Protein AF-A0A9E2BAD4-F1 (afdb_monomer)

Foldseek 3Di:
DAAADPGDPDDDDDDPDHDAPVVSVVVVPDDPPDDDDDDDDDPVVSVVVVVVVVVVVVPDDDDDD

Solvent-accessible surface area (backbone atoms only — not comparable to full-atom values): 4680 Å² total; per-residue (Å²): 137,84,80,63,90,91,49,78,92,75,81,96,72,91,76,95,75,86,77,57,71,72,58,49,56,56,58,71,72,58,59,92,89,65,87,84,82,89,78,94,76,53,70,66,56,54,50,52,52,52,54,53,49,50,57,48,56,77,65,52,80,80,79,80,130

Radius of gyration: 15.0 Å; Cα contacts (8 Å, |Δi|>4): 6; chains: 1; bounding box: 30×37×35 Å

Mean predicted aligned error: 3.98 Å

Sequence (65 aa):
IVLMNDRQTIGGYPKIGAVIPRDTASLSQLTPGSRVRFEAISIEQAHNIHCLERARFDRTPLQSC

Structure (mmCIF, N/CA/C/O backbone):
data_AF-A0A9E2BAD4-F1
#
_entry.id   AF-A0A9E2BAD4-F1
#
loop_
_atom_site.group_PDB
_atom_site.id
_atom_site.type_symbol
_atom_site.label_atom_id
_atom_site.label_alt_id
_atom_site.label_comp_id
_atom_site.label_asym_id
_atom_site.label_entity_id
_atom_site.label_seq_id
_atom_site.pdbx_PDB_ins_cod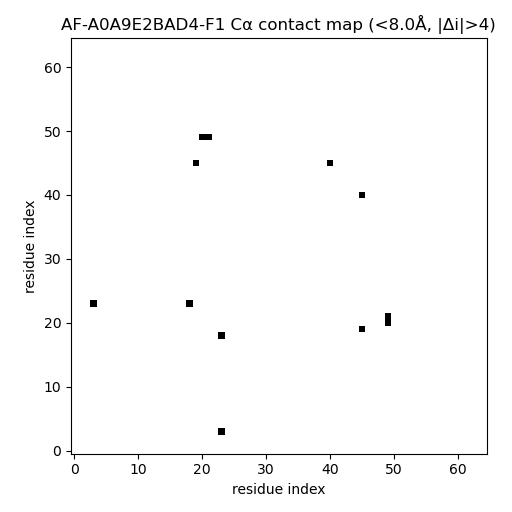e
_atom_site.Cartn_x
_atom_site.Cartn_y
_atom_site.Cartn_z
_atom_site.occupancy
_atom_site.B_iso_or_equiv
_atom_site.auth_seq_id
_atom_site.auth_comp_id
_atom_site.auth_asym_id
_atom_site.auth_atom_id
_atom_site.pdbx_PDB_model_num
ATOM 1 N N . ILE A 1 1 ? -4.654 5.216 9.504 1.00 91.38 1 ILE A N 1
ATOM 2 C CA . ILE A 1 1 ? -5.597 4.674 8.494 1.00 91.38 1 ILE A CA 1
ATOM 3 C C . ILE A 1 1 ? -4.805 4.070 7.344 1.00 91.38 1 ILE A C 1
ATOM 5 O O . ILE A 1 1 ? -3.736 4.591 7.045 1.00 91.38 1 ILE A O 1
ATOM 9 N N . VAL A 1 2 ? -5.293 2.989 6.732 1.00 94.12 2 VAL A N 1
ATOM 10 C CA . VAL A 1 2 ? -4.722 2.452 5.486 1.00 94.12 2 VAL A CA 1
ATOM 11 C C . VAL A 1 2 ? -5.558 2.987 4.333 1.00 94.12 2 VAL A C 1
ATOM 13 O O . VAL A 1 2 ? -6.784 2.931 4.389 1.00 94.12 2 VAL A O 1
ATOM 16 N N . LEU A 1 3 ? -4.908 3.561 3.323 1.00 95.19 3 LEU A N 1
ATOM 17 C CA . LEU A 1 3 ? -5.599 4.154 2.185 1.00 95.19 3 LEU A CA 1
ATOM 18 C C . LEU A 1 3 ? -5.660 3.144 1.031 1.00 95.19 3 LEU A C 1
ATOM 20 O O . LEU A 1 3 ? -4.615 2.730 0.532 1.00 95.19 3 LEU A O 1
ATOM 24 N N . MET A 1 4 ? -6.870 2.776 0.607 1.00 95.25 4 MET A N 1
ATOM 25 C CA . MET A 1 4 ? -7.103 1.789 -0.458 1.00 95.25 4 MET A CA 1
ATOM 26 C C . MET A 1 4 ? -7.107 2.444 -1.851 1.00 95.25 4 MET A C 1
ATOM 28 O O . MET A 1 4 ? -6.596 3.555 -2.021 1.00 95.25 4 MET A O 1
ATOM 32 N N . ASN A 1 5 ? -7.617 1.738 -2.863 1.00 93.19 5 ASN A N 1
ATOM 33 C CA . ASN A 1 5 ? -7.608 2.190 -4.255 1.00 93.19 5 ASN A CA 1
ATOM 34 C C . ASN A 1 5 ? -8.407 3.489 -4.462 1.00 93.19 5 ASN A C 1
ATOM 36 O O . ASN A 1 5 ? -7.905 4.419 -5.082 1.00 93.19 5 ASN A O 1
ATOM 40 N N . ASP A 1 6 ? -9.575 3.601 -3.826 1.00 94.56 6 ASP A N 1
ATOM 41 C CA . ASP A 1 6 ? -10.514 4.718 -4.029 1.00 94.56 6 ASP A CA 1
ATOM 42 C C . ASP A 1 6 ? -10.265 5.885 -3.054 1.00 94.56 6 ASP A C 1
ATOM 44 O O . ASP A 1 6 ? -11.168 6.619 -2.652 1.00 94.56 6 ASP A O 1
ATOM 48 N N . ARG A 1 7 ? -9.015 6.036 -2.607 1.00 93.62 7 ARG A N 1
ATOM 49 C CA . ARG A 1 7 ? -8.601 7.104 -1.690 1.00 93.62 7 ARG A CA 1
ATOM 50 C C . ARG A 1 7 ? -8.527 8.462 -2.391 1.00 93.62 7 ARG A C 1
ATOM 52 O O . ARG A 1 7 ? -8.250 8.552 -3.584 1.00 93.62 7 ARG A O 1
ATOM 59 N N . GLN A 1 8 ? -8.621 9.535 -1.607 1.00 94.62 8 GLN A N 1
ATOM 60 C CA . GLN A 1 8 ? -8.266 10.880 -2.063 1.00 94.62 8 GLN A CA 1
ATOM 61 C C . GLN A 1 8 ? -6.797 10.942 -2.532 1.00 94.62 8 GLN A C 1
ATOM 63 O O . GLN A 1 8 ? -5.913 10.314 -1.942 1.00 94.62 8 GLN A O 1
ATOM 68 N N . THR A 1 9 ? -6.523 11.723 -3.579 1.00 91.81 9 THR A N 1
ATOM 69 C CA . THR A 1 9 ? -5.176 11.892 -4.155 1.00 91.81 9 THR A CA 1
ATOM 70 C C . THR A 1 9 ? -4.287 12.836 -3.340 1.00 91.81 9 THR A C 1
ATOM 72 O O . THR A 1 9 ? -3.085 12.603 -3.220 1.00 91.81 9 THR A O 1
ATOM 75 N N . ILE A 1 10 ? -4.879 13.875 -2.745 1.00 93.56 10 ILE A N 1
ATOM 76 C CA . ILE A 1 10 ? -4.215 14.865 -1.889 1.00 93.56 10 ILE A CA 1
ATOM 77 C C . ILE A 1 10 ? -4.583 14.588 -0.430 1.00 93.56 10 ILE A C 1
ATOM 79 O O . ILE A 1 10 ? -5.733 14.291 -0.125 1.00 93.56 10 ILE A O 1
ATOM 83 N N . GLY A 1 11 ? -3.621 14.709 0.484 1.00 90.50 11 GLY A N 1
A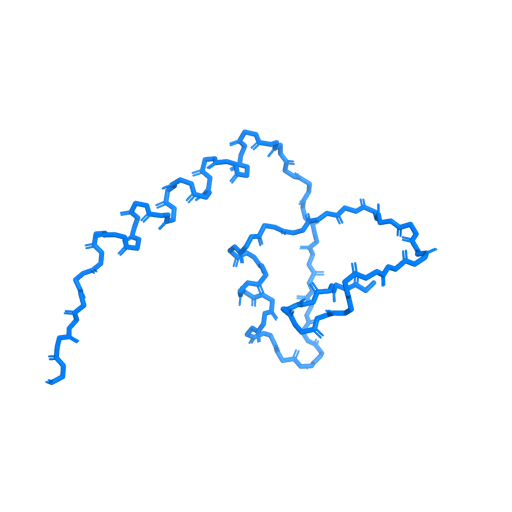TOM 84 C CA . GLY A 1 11 ? -3.868 14.606 1.921 1.00 90.50 11 GLY A CA 1
ATOM 85 C C . GLY A 1 11 ? -2.942 15.520 2.720 1.00 90.50 11 GLY A C 1
ATOM 86 O O . GLY A 1 11 ? -1.850 15.839 2.259 1.00 90.50 11 GLY A O 1
ATOM 87 N N . GLY A 1 12 ? -3.379 15.927 3.915 1.00 95.69 12 GLY A N 1
ATOM 88 C CA . GLY A 1 12 ? -2.639 16.823 4.819 1.00 95.69 12 GLY A CA 1
ATOM 89 C C . GLY A 1 12 ? -2.050 16.143 6.060 1.00 95.69 12 GLY A C 1
ATOM 90 O O . GLY A 1 12 ? -1.629 16.832 6.983 1.00 95.69 12 GLY A O 1
ATOM 91 N N . TYR A 1 13 ? -2.048 14.807 6.115 1.00 95.19 13 TYR A N 1
ATOM 92 C CA . TYR A 1 13 ? -1.625 14.043 7.293 1.00 95.19 13 TYR A CA 1
ATOM 93 C C . TYR A 1 13 ? -0.261 13.366 7.098 1.00 95.19 13 TYR A C 1
ATOM 95 O O . TYR A 1 13 ? 0.016 12.860 6.003 1.00 95.19 13 TYR A O 1
ATOM 103 N N . PRO A 1 14 ? 0.573 13.286 8.154 1.00 94.88 14 PRO A N 1
ATOM 104 C CA . PRO A 1 14 ? 1.834 12.557 8.102 1.00 94.88 14 PRO A CA 1
ATOM 105 C C . PRO A 1 14 ? 1.596 11.059 7.867 1.00 94.88 14 PRO A C 1
ATOM 107 O O . PRO A 1 14 ? 0.687 10.454 8.439 1.00 94.88 14 PRO A O 1
ATOM 110 N N . LYS A 1 15 ? 2.434 10.450 7.021 1.00 93.62 15 LYS A N 1
ATOM 111 C CA . LYS A 1 15 ? 2.375 9.022 6.681 1.00 93.62 15 LYS A CA 1
ATOM 112 C C . LYS A 1 15 ? 3.492 8.284 7.410 1.00 93.62 15 LYS A C 1
ATOM 114 O O . LYS A 1 15 ? 4.661 8.565 7.180 1.00 93.62 15 LYS A O 1
ATOM 119 N N . ILE A 1 16 ? 3.122 7.325 8.254 1.00 95.06 16 ILE A N 1
ATOM 120 C CA . ILE A 1 16 ? 4.076 6.504 9.020 1.00 95.06 16 ILE A CA 1
ATOM 121 C C . ILE A 1 16 ? 4.785 5.441 8.168 1.00 95.06 16 ILE A C 1
ATOM 123 O O . ILE A 1 16 ? 5.808 4.909 8.576 1.00 95.06 16 ILE A O 1
ATOM 127 N N . GLY A 1 17 ? 4.228 5.106 7.003 1.00 94.38 17 GLY A N 1
ATOM 128 C CA . GLY A 1 17 ? 4.745 4.065 6.124 1.00 94.38 17 GLY A CA 1
ATOM 129 C C . GLY A 1 17 ? 3.793 3.759 4.970 1.00 94.38 17 GLY A C 1
ATOM 130 O O . GLY A 1 17 ? 2.769 4.428 4.795 1.00 94.38 17 GLY A O 1
ATOM 131 N N . ALA A 1 18 ? 4.142 2.736 4.193 1.00 95.06 18 ALA A N 1
ATOM 132 C CA . ALA A 1 18 ? 3.362 2.235 3.069 1.00 95.06 18 ALA A CA 1
ATOM 133 C C . ALA A 1 18 ? 3.334 0.701 3.082 1.00 95.06 18 ALA A C 1
ATOM 135 O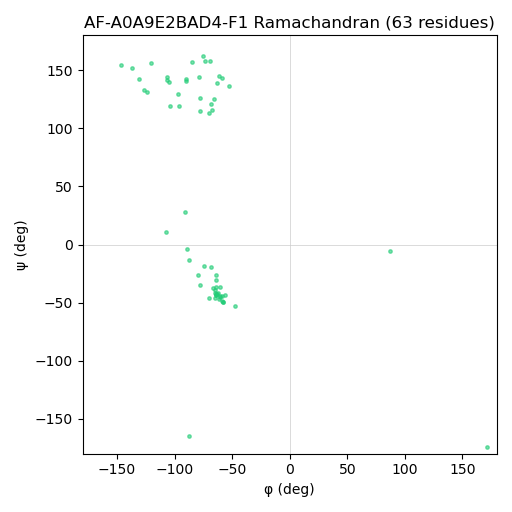 O . ALA A 1 18 ? 4.256 0.061 3.580 1.00 95.06 18 ALA A O 1
ATOM 136 N N . VAL A 1 19 ? 2.266 0.130 2.529 1.00 96.06 19 VAL A N 1
ATOM 137 C CA . VAL A 1 19 ? 2.076 -1.317 2.380 1.00 96.06 19 VAL A CA 1
ATOM 138 C C . VAL A 1 19 ? 2.272 -1.676 0.909 1.00 96.06 19 VAL A C 1
ATOM 140 O O . VAL A 1 19 ? 1.869 -0.912 0.029 1.00 96.06 19 VAL A O 1
ATOM 143 N N . ILE A 1 20 ? 2.897 -2.820 0.628 1.00 96.81 20 ILE A N 1
ATOM 144 C CA . ILE A 1 20 ? 3.114 -3.282 -0.748 1.00 96.81 20 ILE A CA 1
ATOM 145 C C . ILE A 1 20 ? 1.789 -3.694 -1.424 1.00 96.81 20 ILE A C 1
ATOM 147 O O . ILE A 1 20 ? 0.820 -4.034 -0.733 1.00 96.81 20 ILE A O 1
ATOM 151 N N . PRO A 1 21 ? 1.715 -3.705 -2.770 1.00 94.44 21 PRO A N 1
ATOM 152 C CA . PRO A 1 21 ? 0.478 -4.026 -3.491 1.00 94.44 21 PRO A CA 1
ATOM 153 C C . PRO A 1 21 ? -0.120 -5.390 -3.117 1.00 94.44 21 PRO A C 1
ATOM 155 O O . PRO A 1 21 ? -1.316 -5.478 -2.843 1.00 94.44 21 PRO A O 1
ATOM 158 N N . ARG A 1 22 ? 0.725 -6.422 -3.009 1.00 95.31 22 ARG A N 1
ATOM 159 C CA . ARG A 1 22 ? 0.375 -7.768 -2.528 1.00 95.31 22 ARG A CA 1
ATOM 160 C C . ARG A 1 22 ? -0.438 -7.769 -1.241 1.00 95.31 22 ARG A C 1
ATOM 162 O O . ARG A 1 22 ? -1.493 -8.393 -1.125 1.00 95.31 22 ARG A O 1
ATOM 169 N N . ASP A 1 23 ? 0.095 -7.077 -0.247 1.00 96.38 23 ASP A N 1
ATOM 170 C CA . ASP A 1 23 ? -0.435 -7.103 1.105 1.00 96.38 23 ASP A CA 1
ATOM 171 C C . ASP A 1 23 ? -1.651 -6.176 1.201 1.00 96.38 23 ASP A C 1
ATOM 173 O O . ASP A 1 23 ? -2.571 -6.440 1.966 1.00 96.38 23 ASP A O 1
ATOM 177 N N . THR A 1 24 ? -1.721 -5.151 0.344 1.00 95.69 24 THR A N 1
ATOM 178 C CA . THR A 1 24 ? -2.932 -4.339 0.151 1.00 95.69 24 THR A CA 1
ATOM 179 C C . THR A 1 24 ? -4.075 -5.175 -0.436 1.00 95.69 24 THR A C 1
ATOM 181 O O . THR A 1 24 ? -5.216 -5.041 0.003 1.00 95.69 24 THR A O 1
ATOM 184 N N . ALA A 1 25 ? -3.787 -6.084 -1.375 1.00 94.88 25 ALA A N 1
ATOM 185 C CA . ALA A 1 25 ? -4.773 -7.043 -1.873 1.00 94.88 25 ALA A CA 1
ATOM 186 C C . ALA A 1 25 ? -5.193 -8.046 -0.786 1.00 94.88 25 ALA A C 1
ATOM 188 O O . ALA A 1 25 ? -6.367 -8.371 -0.670 1.00 94.88 25 ALA A O 1
ATOM 189 N N . SER A 1 26 ? -4.264 -8.482 0.068 1.00 95.44 26 SER A N 1
ATOM 190 C CA . SER A 1 26 ? -4.594 -9.340 1.217 1.00 95.44 26 SER A CA 1
ATOM 191 C C . SER A 1 26 ? -5.482 -8.614 2.238 1.00 95.44 26 SER A C 1
ATOM 193 O O . SER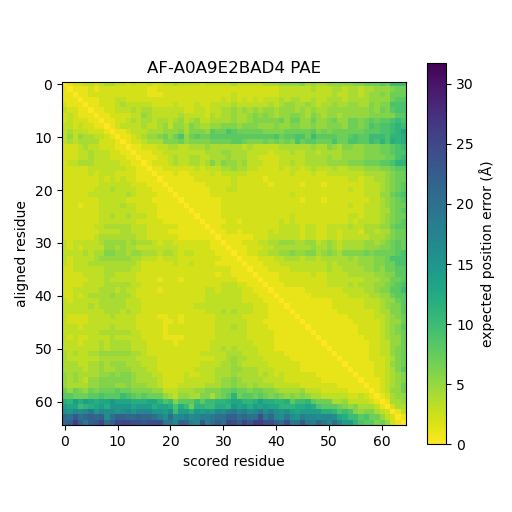 A 1 26 ? -6.456 -9.178 2.729 1.00 95.44 26 SER A O 1
ATOM 195 N N . LEU A 1 27 ? -5.190 -7.339 2.515 1.00 96.50 27 LEU A N 1
ATOM 196 C CA . LEU A 1 27 ? -5.990 -6.471 3.382 1.00 96.50 27 LEU A CA 1
ATOM 197 C C . LEU A 1 27 ? -7.421 -6.280 2.868 1.00 96.50 27 LEU A C 1
ATOM 199 O O . LEU A 1 27 ? -8.340 -6.221 3.680 1.00 96.50 27 LEU A O 1
ATOM 203 N N . SER A 1 28 ? -7.626 -6.197 1.547 1.00 95.50 28 SER A N 1
ATOM 204 C CA . SER A 1 28 ? -8.964 -5.996 0.968 1.00 95.50 28 SER A CA 1
ATOM 205 C C . SER A 1 28 ? -9.894 -7.199 1.142 1.00 95.50 28 SER A C 1
ATOM 207 O O . SER A 1 28 ? -11.107 -7.036 1.056 1.00 95.50 28 SER A O 1
ATOM 209 N N . GLN A 1 29 ? -9.342 -8.385 1.414 1.00 96.44 29 GLN A N 1
ATOM 210 C CA . GLN A 1 29 ? -10.104 -9.613 1.654 1.00 96.44 29 GLN A CA 1
ATOM 211 C C . GLN A 1 29 ? -10.480 -9.819 3.133 1.00 96.44 29 GLN A C 1
ATOM 213 O O . GLN A 1 29 ? -11.158 -10.792 3.461 1.00 96.44 29 GLN A O 1
ATOM 218 N N . LEU A 1 30 ? -10.034 -8.949 4.048 1.00 97.25 30 LEU A N 1
ATOM 219 C CA . LE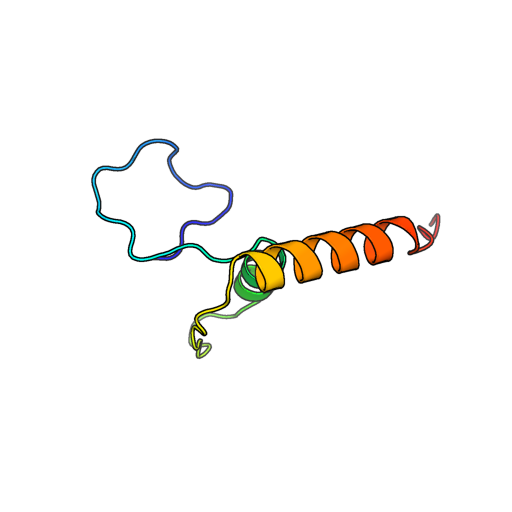U A 1 30 ? -10.320 -9.091 5.477 1.00 97.25 30 LEU A CA 1
ATOM 220 C C . LEU A 1 30 ? -11.737 -8.628 5.832 1.00 97.25 30 LEU A C 1
ATOM 222 O O . LEU A 1 30 ? -12.238 -7.627 5.323 1.00 97.25 30 LEU A O 1
ATOM 226 N N . THR A 1 31 ? -12.359 -9.322 6.785 1.00 97.44 31 THR A N 1
ATOM 227 C CA . THR A 1 31 ? -13.659 -8.936 7.344 1.00 97.44 31 THR A CA 1
ATOM 228 C C . THR A 1 31 ? -13.503 -7.919 8.480 1.00 97.44 31 THR A C 1
ATOM 230 O O . THR A 1 31 ? -12.464 -7.877 9.148 1.00 97.44 31 THR A O 1
ATOM 233 N N . PRO A 1 32 ? -14.543 -7.126 8.792 1.00 96.81 32 PRO A N 1
ATOM 234 C CA . PRO A 1 32 ? -14.547 -6.307 10.000 1.00 96.81 32 PRO A CA 1
ATOM 235 C C . PRO A 1 32 ? -14.247 -7.140 11.257 1.00 96.81 32 PRO A C 1
ATOM 237 O O . PRO A 1 32 ? -14.757 -8.246 11.418 1.00 96.81 32 PRO A O 1
ATOM 240 N N . GLY A 1 33 ? -13.399 -6.616 12.145 1.00 96.75 33 GLY A N 1
ATOM 241 C CA . GLY A 1 33 ? -12.960 -7.316 13.360 1.00 96.75 33 GLY A CA 1
ATOM 242 C C . GLY A 1 33 ? -11.740 -8.230 13.184 1.00 96.75 33 GLY A C 1
ATOM 243 O O . GLY A 1 33 ? -11.217 -8.730 14.182 1.00 96.75 33 GLY A O 1
ATOM 244 N N . SER A 1 34 ? -11.234 -8.421 11.959 1.00 97.50 34 SER A N 1
ATOM 245 C CA . SER A 1 34 ? -9.970 -9.130 11.730 1.00 97.50 34 SER A CA 1
ATOM 246 C C . SER A 1 34 ? -8.787 -8.418 12.397 1.00 97.50 34 SER A C 1
ATOM 248 O O . SER A 1 34 ? -8.715 -7.189 12.459 1.00 97.50 34 SER A O 1
ATOM 250 N N . ARG A 1 35 ? -7.824 -9.205 12.887 1.00 97.31 35 ARG A N 1
ATOM 251 C CA . ARG A 1 35 ? -6.572 -8.694 13.461 1.00 97.31 35 ARG A CA 1
ATOM 252 C C . ARG A 1 35 ? -5.516 -8.559 12.372 1.00 97.31 35 ARG A C 1
ATOM 254 O O . ARG A 1 35 ? -5.385 -9.438 11.527 1.00 97.31 35 ARG A O 1
ATOM 261 N N . VAL A 1 36 ? -4.734 -7.487 12.440 1.00 96.25 36 VAL A N 1
ATOM 262 C CA . VAL A 1 36 ? -3.654 -7.198 11.491 1.00 96.25 36 VAL A CA 1
ATOM 263 C C . VAL A 1 36 ? -2.386 -6.866 12.270 1.00 96.25 36 VAL A C 1
ATOM 265 O O . VAL A 1 36 ? -2.451 -6.203 13.306 1.00 96.25 36 VAL A O 1
ATOM 268 N N . ARG A 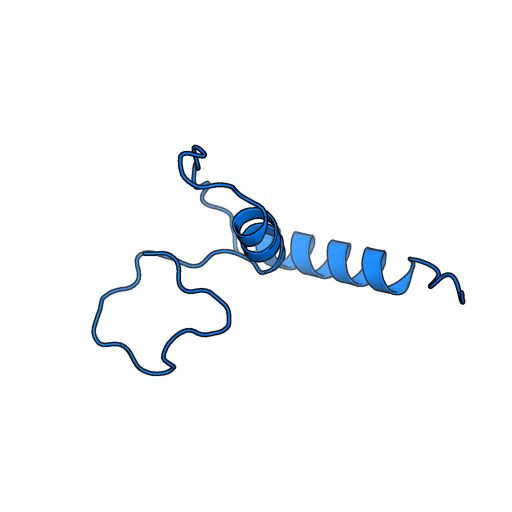1 37 ? -1.231 -7.313 11.776 1.00 97.06 37 ARG A N 1
ATOM 269 C CA . ARG A 1 37 ? 0.090 -6.951 12.295 1.00 97.06 37 ARG A CA 1
ATOM 270 C C . ARG A 1 37 ? 0.936 -6.435 11.140 1.00 97.06 37 ARG A C 1
ATOM 272 O O . ARG A 1 37 ? 0.982 -7.071 10.095 1.00 97.06 37 ARG A O 1
ATOM 279 N N . PHE A 1 38 ? 1.598 -5.303 11.348 1.00 96.44 38 PHE A N 1
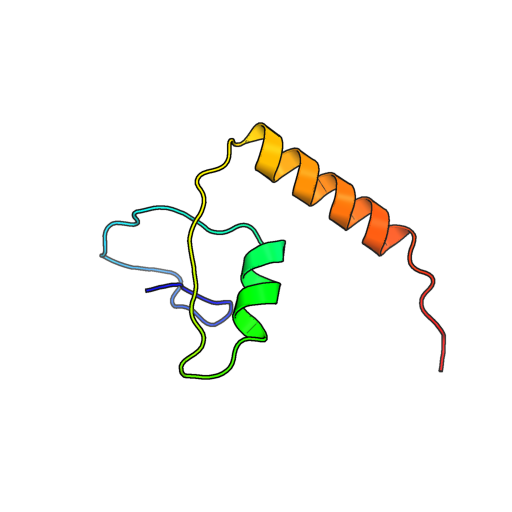ATOM 280 C CA . PHE A 1 38 ? 2.557 -4.766 10.390 1.00 96.44 38 PHE A CA 1
ATOM 281 C C . PHE A 1 38 ? 3.956 -5.292 10.691 1.00 96.44 38 PHE A C 1
ATOM 283 O O . PHE A 1 38 ? 4.346 -5.425 11.855 1.00 96.44 38 PHE A O 1
ATOM 290 N N . GLU A 1 39 ? 4.700 -5.560 9.628 1.00 96.56 39 GLU A N 1
ATOM 291 C CA . GLU A 1 39 ? 6.103 -5.941 9.663 1.00 96.56 39 GLU A CA 1
ATOM 292 C C . GLU A 1 39 ? 6.886 -4.959 8.795 1.00 96.56 39 GLU A C 1
ATOM 294 O O . GLU A 1 39 ? 6.476 -4.639 7.678 1.00 96.56 39 GLU A O 1
ATOM 299 N N . ALA A 1 40 ? 7.985 -4.436 9.335 1.00 97.31 40 ALA A N 1
ATOM 300 C CA . ALA A 1 40 ? 8.882 -3.586 8.572 1.00 97.31 40 ALA A CA 1
ATOM 301 C C . ALA A 1 40 ? 9.753 -4.467 7.673 1.00 97.31 40 ALA A C 1
ATOM 303 O O . ALA A 1 40 ? 10.422 -5.374 8.163 1.00 97.31 40 ALA A O 1
ATOM 304 N N . ILE A 1 41 ? 9.758 -4.168 6.377 1.00 97.44 41 ILE A N 1
ATOM 305 C CA . ILE A 1 41 ? 10.585 -4.848 5.378 1.00 97.44 41 ILE A CA 1
ATOM 306 C C . ILE A 1 41 ? 11.518 -3.849 4.697 1.00 97.44 41 ILE A C 1
ATOM 308 O O . ILE A 1 41 ? 11.237 -2.648 4.655 1.00 97.44 41 ILE A O 1
ATOM 312 N N . SER A 1 42 ? 12.621 -4.348 4.147 1.00 98.12 42 SER A N 1
ATOM 313 C CA . SER A 1 42 ? 13.536 -3.541 3.342 1.00 98.12 42 SER A CA 1
ATOM 314 C C . SER A 1 42 ? 12.970 -3.273 1.941 1.00 98.12 42 SER A C 1
ATOM 316 O O . SER A 1 42 ? 12.064 -3.965 1.461 1.00 98.12 42 SER A O 1
ATOM 318 N N . ILE A 1 43 ? 13.522 -2.270 1.255 1.00 97.00 43 ILE A N 1
ATOM 319 C CA . ILE A 1 43 ? 13.127 -1.940 -0.123 1.00 97.00 43 ILE A CA 1
ATOM 320 C C . ILE A 1 43 ? 13.475 -3.097 -1.070 1.00 97.00 43 ILE A C 1
ATOM 322 O O . ILE A 1 43 ? 12.700 -3.415 -1.970 1.00 97.00 43 ILE A O 1
ATOM 326 N N . GLU A 1 44 ? 14.596 -3.777 -0.835 1.00 98.31 44 GLU A N 1
ATOM 327 C CA . GLU A 1 44 ? 15.040 -4.940 -1.606 1.00 98.31 44 GLU A CA 1
ATOM 328 C C . GLU A 1 44 ? 14.058 -6.104 -1.453 1.00 98.31 44 GLU A C 1
ATOM 330 O O . GLU A 1 44 ? 13.681 -6.732 -2.441 1.00 98.31 44 GLU A O 1
ATOM 335 N N . GLN A 1 45 ? 13.586 -6.368 -0.229 1.00 98.00 45 GLN A N 1
ATOM 336 C CA . GLN A 1 45 ? 12.555 -7.377 0.016 1.00 98.00 45 GLN A CA 1
ATOM 337 C C . GLN A 1 45 ? 11.254 -7.022 -0.712 1.00 98.00 45 GLN A C 1
ATOM 339 O O . GLN A 1 45 ? 10.695 -7.871 -1.407 1.00 98.00 45 GLN A O 1
ATOM 344 N N . ALA A 1 46 ? 10.803 -5.766 -0.614 1.00 97.69 46 ALA A N 1
ATOM 345 C CA . ALA A 1 46 ? 9.605 -5.292 -1.304 1.00 97.69 46 ALA A CA 1
ATOM 346 C C . ALA A 1 46 ? 9.716 -5.453 -2.831 1.00 97.69 46 ALA A C 1
ATOM 348 O O . ALA A 1 46 ? 8.785 -5.941 -3.475 1.00 97.69 46 ALA A O 1
ATOM 349 N N . HIS A 1 47 ? 10.868 -5.097 -3.407 1.00 98.00 47 HIS A N 1
ATOM 350 C CA . HIS A 1 47 ? 11.137 -5.240 -4.836 1.00 98.00 47 HIS A CA 1
ATOM 351 C C . HIS A 1 47 ? 11.156 -6.711 -5.271 1.00 98.00 47 HIS A C 1
ATOM 353 O O . HIS A 1 47 ? 10.496 -7.076 -6.243 1.00 98.00 47 HIS A O 1
ATOM 359 N N . ASN A 1 48 ? 11.842 -7.573 -4.518 1.00 98.12 48 ASN A N 1
ATOM 360 C CA . ASN A 1 48 ? 11.912 -9.004 -4.804 1.00 98.12 48 ASN A CA 1
ATOM 361 C C . ASN A 1 48 ? 10.526 -9.658 -4.772 1.00 98.12 48 ASN A C 1
ATOM 363 O O . ASN A 1 48 ? 10.190 -10.417 -5.681 1.00 98.12 48 ASN A O 1
ATOM 367 N N . ILE A 1 49 ? 9.705 -9.336 -3.765 1.00 97.75 49 ILE A N 1
ATOM 368 C CA . ILE A 1 49 ? 8.320 -9.817 -3.678 1.00 97.75 49 ILE A CA 1
ATOM 369 C C . ILE A 1 49 ? 7.542 -9.379 -4.920 1.00 97.75 49 ILE A C 1
ATOM 371 O O . ILE A 1 49 ? 6.937 -10.221 -5.581 1.00 97.75 49 ILE A O 1
ATOM 375 N N . HIS A 1 50 ? 7.616 -8.098 -5.286 1.00 97.06 50 HIS A N 1
ATOM 376 C CA . HIS A 1 50 ? 6.901 -7.570 -6.445 1.00 97.06 50 HIS A CA 1
ATOM 377 C C . HIS A 1 50 ? 7.309 -8.255 -7.762 1.00 97.06 50 HIS A C 1
ATOM 379 O O . HIS A 1 50 ? 6.448 -8.671 -8.540 1.00 97.06 50 HIS A O 1
ATOM 385 N N . CYS A 1 51 ? 8.610 -8.440 -7.996 1.00 97.31 51 CYS A N 1
ATOM 386 C CA . CYS A 1 51 ? 9.126 -9.129 -9.181 1.00 97.31 51 CYS A CA 1
ATOM 387 C C . CYS A 1 51 ? 8.688 -10.601 -9.238 1.00 97.31 51 CYS A C 1
ATOM 389 O O . CYS A 1 51 ? 8.281 -11.089 -10.295 1.00 97.31 51 CYS A O 1
ATOM 391 N N . LEU A 1 52 ? 8.728 -11.311 -8.104 1.00 97.44 52 LEU A N 1
ATOM 392 C CA . LEU A 1 52 ? 8.284 -12.705 -8.018 1.00 97.44 52 LEU A CA 1
ATOM 393 C C . LEU A 1 52 ? 6.788 -12.847 -8.298 1.00 97.44 52 LEU A C 1
ATOM 395 O O . LEU A 1 52 ? 6.382 -13.768 -9.006 1.00 97.44 52 LEU A O 1
ATOM 399 N N . GLU A 1 53 ? 5.965 -11.949 -7.764 1.00 96.06 53 GLU A N 1
ATOM 400 C CA . GLU A 1 53 ? 4.531 -11.933 -8.042 1.00 96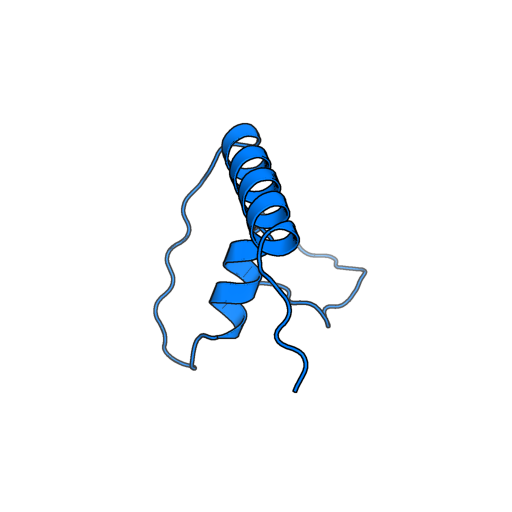.06 53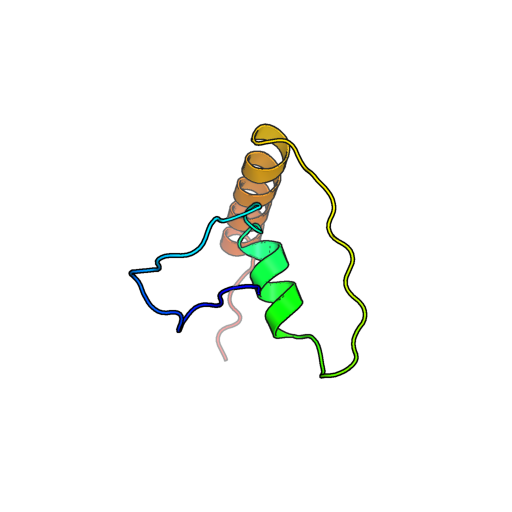 GLU A CA 1
ATOM 401 C C . GLU A 1 53 ? 4.225 -11.649 -9.496 1.00 96.06 53 GLU A C 1
ATOM 403 O O . GLU A 1 53 ? 3.399 -12.344 -10.086 1.00 96.06 53 GLU A O 1
ATOM 408 N N . ARG A 1 54 ? 4.922 -10.678 -10.089 1.00 95.88 54 ARG A N 1
ATOM 409 C CA . ARG A 1 54 ? 4.743 -10.364 -11.500 1.00 95.88 54 ARG A CA 1
ATOM 410 C C . ARG A 1 54 ? 5.046 -11.579 -12.370 1.00 95.88 54 ARG A C 1
ATOM 412 O O . ARG A 1 54 ? 4.211 -11.984 -13.170 1.00 95.88 54 ARG A O 1
ATOM 419 N N . ALA A 1 55 ? 6.180 -12.230 -12.122 1.00 96.44 55 ALA A N 1
ATOM 420 C CA . ALA A 1 55 ? 6.566 -13.432 -12.847 1.00 96.44 55 ALA A CA 1
ATOM 421 C C . ALA A 1 55 ? 5.611 -14.617 -12.611 1.00 96.44 55 ALA A C 1
ATOM 423 O O . ALA A 1 55 ? 5.468 -15.468 -13.485 1.00 96.44 55 ALA A O 1
ATOM 424 N N . ARG A 1 56 ? 4.975 -14.718 -11.435 1.00 95.31 56 ARG A N 1
ATOM 425 C CA . ARG A 1 56 ? 3.930 -15.723 -11.164 1.00 95.31 56 ARG A CA 1
ATOM 426 C C . ARG A 1 56 ? 2.656 -15.428 -11.946 1.00 95.31 56 ARG A C 1
ATOM 428 O O . ARG A 1 56 ? 2.108 -16.342 -12.552 1.00 95.31 56 ARG A O 1
ATOM 435 N N . PHE A 1 57 ? 2.211 -14.174 -11.941 1.00 94.06 57 PHE A N 1
ATOM 436 C CA . PHE A 1 57 ? 1.036 -13.735 -12.684 1.00 94.06 57 PHE A CA 1
ATOM 437 C C . PHE A 1 57 ? 1.204 -14.016 -14.180 1.00 94.06 57 PHE A C 1
ATOM 439 O O . PHE A 1 57 ? 0.368 -14.696 -14.764 1.00 94.06 57 PHE A O 1
ATOM 446 N N . ASP A 1 58 ? 2.341 -13.619 -14.757 1.00 94.75 58 ASP A N 1
ATOM 447 C CA . ASP A 1 58 ? 2.639 -13.812 -16.182 1.00 94.75 58 ASP A CA 1
ATOM 448 C C . ASP A 1 58 ? 2.731 -15.303 -16.579 1.00 94.75 58 ASP A C 1
ATOM 450 O O . ASP A 1 58 ? 2.485 -15.663 -17.728 1.00 94.75 58 ASP A O 1
ATOM 454 N N . ARG A 1 59 ? 3.074 -16.190 -15.633 1.00 94.19 59 ARG A N 1
ATOM 455 C CA . ARG A 1 59 ? 3.139 -17.649 -15.842 1.00 94.19 59 ARG A CA 1
ATOM 456 C C . ARG A 1 59 ? 1.820 -18.373 -15.601 1.00 94.19 59 ARG A C 1
ATOM 458 O O . ARG A 1 59 ? 1.730 -19.557 -15.919 1.00 94.19 59 ARG A O 1
ATOM 465 N N . THR A 1 60 ? 0.834 -17.721 -14.990 1.00 92.88 60 THR A N 1
ATOM 466 C CA . THR A 1 60 ? -0.440 -18.366 -14.674 1.00 92.88 60 THR A CA 1
ATOM 467 C C . THR A 1 60 ? -1.268 -18.438 -15.957 1.00 92.88 60 THR A C 1
ATOM 469 O O . THR A 1 60 ? -1.627 -17.389 -16.493 1.00 92.88 60 THR A O 1
ATOM 472 N N . PRO A 1 61 ? -1.565 -19.638 -16.489 1.00 87.12 61 PRO A N 1
ATOM 473 C CA . PRO A 1 61 ? -2.374 -19.748 -17.691 1.00 87.12 61 PRO A CA 1
ATOM 474 C C . PRO A 1 61 ? -3.783 -19.247 -17.382 1.00 87.12 61 PRO A C 1
ATOM 476 O O . PRO A 1 61 ? -4.434 -19.720 -16.448 1.00 87.12 61 PRO A O 1
ATOM 479 N N . LEU A 1 62 ? -4.259 -18.289 -18.172 1.00 84.88 62 LEU A N 1
ATOM 480 C CA . LEU A 1 62 ? -5.653 -17.876 -18.117 1.00 84.88 62 LEU A CA 1
ATOM 481 C C . LEU A 1 62 ? -6.485 -19.019 -18.697 1.00 84.88 62 LEU A C 1
ATOM 483 O O . LEU A 1 62 ? -6.366 -19.335 -19.880 1.00 84.88 62 LEU A O 1
ATOM 487 N N . GLN A 1 63 ? -7.298 -19.667 -17.864 1.00 78.44 63 GLN A N 1
ATOM 488 C CA . GLN A 1 63 ? -8.310 -20.580 -18.377 1.00 78.44 63 GLN A CA 1
ATOM 489 C C . GLN A 1 63 ? -9.345 -19.748 -19.135 1.00 78.44 63 GLN A C 1
ATOM 491 O O . GLN A 1 63 ? -10.006 -18.889 -18.555 1.00 78.44 63 GLN A O 1
ATOM 496 N N . SER A 1 64 ? -9.446 -19.974 -20.443 1.00 74.06 64 SER A N 1
ATOM 497 C CA . SER A 1 64 ? -10.579 -19.506 -21.231 1.00 74.06 64 SER A CA 1
ATOM 498 C C . SER A 1 64 ? -11.809 -20.303 -20.803 1.00 74.06 64 SER A C 1
ATOM 500 O O . SER A 1 64 ? -11.775 -21.535 -20.870 1.00 74.06 64 SER A O 1
ATOM 502 N N . CYS A 1 65 ? -12.838 -19.600 -20.331 1.00 67.31 65 CYS A N 1
ATOM 503 C CA . CYS A 1 65 ? -14.153 -20.171 -20.051 1.00 67.31 65 CYS A CA 1
ATOM 504 C C . CYS A 1 65 ? -14.783 -20.772 -21.311 1.00 67.31 65 CYS A C 1
ATOM 506 O O . CYS A 1 65 ? -14.580 -20.183 -22.399 1.00 67.31 65 CYS A O 1
#

pLDDT: mean 94.39, std 5.31, range [67.31, 98.31]

Secondary structure (DSSP, 8-state):
----TT--S---S-------HHHHHHHHTPPTT---------HHHHHHHHHHHHHHHHHS-----